Protein AF-A0A0R3M4M0-F1 (afdb_monomer_lite)

pLDDT: mean 73.71, std 22.69, range [36.97, 96.75]

Structure (mmCIF, N/CA/C/O backbone):
data_AF-A0A0R3M4M0-F1
#
_entry.id   AF-A0A0R3M4M0-F1
#
loop_
_atom_site.group_PDB
_atom_site.id
_atom_site.type_symbol
_atom_site.label_atom_id
_atom_site.label_alt_id
_atom_site.label_comp_id
_atom_site.label_asym_id
_atom_site.label_entity_id
_atom_site.label_seq_id
_atom_site.pdbx_PDB_ins_code
_atom_site.Cartn_x
_atom_site.Cartn_y
_atom_site.Cartn_z
_atom_site.occupancy
_atom_site.B_iso_or_equiv
_atom_site.auth_seq_id
_atom_site.auth_comp_id
_atom_site.auth_asym_id
_atom_site.auth_atom_id
_atom_site.pdbx_PDB_model_num
ATOM 1 N N . MET A 1 1 ? 59.024 -7.887 59.916 1.00 42.22 1 MET A N 1
ATOM 2 C CA . MET A 1 1 ? 58.782 -6.902 58.841 1.00 42.22 1 MET A CA 1
ATOM 3 C C . MET A 1 1 ? 57.520 -7.304 58.107 1.00 42.22 1 MET A C 1
ATOM 5 O O . MET A 1 1 ? 57.466 -8.395 57.557 1.00 42.22 1 MET A O 1
ATOM 9 N N . GLN A 1 2 ? 56.494 -6.468 58.199 1.00 48.22 2 GLN A N 1
ATOM 10 C CA . GLN A 1 2 ? 55.148 -6.712 57.698 1.00 48.22 2 GLN A CA 1
ATOM 11 C C . GLN A 1 2 ? 55.030 -6.089 56.304 1.00 48.22 2 GLN A C 1
ATOM 13 O O . GLN A 1 2 ? 55.401 -4.930 56.131 1.00 48.22 2 GLN A O 1
ATOM 18 N N . LYS A 1 3 ? 54.551 -6.839 55.308 1.00 59.31 3 LYS A N 1
ATOM 19 C CA . LYS A 1 3 ? 54.127 -6.266 54.024 1.00 59.31 3 LYS A CA 1
ATOM 20 C C . LYS A 1 3 ? 52.639 -6.526 53.858 1.00 59.31 3 LYS A C 1
ATOM 22 O O . LYS A 1 3 ? 52.214 -7.579 53.400 1.00 59.31 3 LYS A O 1
ATOM 27 N N . VAL A 1 4 ? 51.882 -5.547 54.340 1.00 48.47 4 VAL A N 1
ATOM 28 C CA . VAL A 1 4 ? 50.463 -5.343 54.072 1.00 48.47 4 VAL A CA 1
ATOM 29 C C . VAL A 1 4 ? 50.335 -5.037 52.581 1.00 48.47 4 VAL A C 1
ATOM 31 O O . VAL A 1 4 ? 50.932 -4.075 52.105 1.00 48.47 4 VAL A O 1
ATOM 34 N N . ILE A 1 5 ? 49.594 -5.855 51.839 1.00 59.38 5 ILE A N 1
ATOM 35 C CA . ILE A 1 5 ? 49.074 -5.454 50.531 1.00 59.38 5 ILE A CA 1
ATOM 36 C C . ILE A 1 5 ? 47.599 -5.157 50.771 1.00 59.38 5 ILE A C 1
ATOM 38 O O . ILE A 1 5 ? 46.766 -6.058 50.817 1.00 59.38 5 ILE A O 1
ATOM 42 N N . GLU A 1 6 ? 47.304 -3.881 51.017 1.00 44.44 6 GLU A N 1
ATOM 43 C CA . GLU A 1 6 ? 45.939 -3.372 51.008 1.00 44.44 6 GLU A CA 1
ATOM 44 C C . GLU A 1 6 ? 45.417 -3.478 49.572 1.00 44.44 6 GLU A C 1
ATOM 46 O O . GLU A 1 6 ? 45.796 -2.702 48.695 1.00 44.44 6 GLU A O 1
ATOM 51 N N . LEU A 1 7 ? 44.535 -4.444 49.318 1.00 56.41 7 LEU A N 1
ATOM 52 C CA . LEU A 1 7 ? 43.695 -4.463 48.122 1.00 56.41 7 LEU A CA 1
ATOM 53 C C . LEU A 1 7 ? 42.623 -3.374 48.278 1.00 56.41 7 LEU A C 1
ATOM 55 O O . LEU A 1 7 ? 41.462 -3.644 48.577 1.00 56.41 7 LEU A O 1
ATOM 59 N N . ARG A 1 8 ? 43.037 -2.110 48.133 1.00 41.75 8 ARG A N 1
ATOM 60 C CA . ARG A 1 8 ? 42.129 -0.967 48.041 1.00 41.75 8 ARG A CA 1
ATOM 61 C C . ARG A 1 8 ? 41.450 -1.027 46.676 1.00 41.75 8 ARG A C 1
ATOM 63 O O . ARG A 1 8 ? 42.082 -0.831 45.643 1.00 41.75 8 ARG A O 1
ATOM 70 N N . GLY A 1 9 ? 40.170 -1.375 46.708 1.00 40.97 9 GLY A N 1
ATOM 71 C CA . GLY A 1 9 ? 39.382 -1.693 45.533 1.00 40.97 9 GLY A CA 1
ATOM 72 C C . GLY A 1 9 ? 39.258 -0.564 44.518 1.00 40.97 9 GLY A C 1
ATOM 73 O O . GLY A 1 9 ? 39.108 0.607 44.853 1.00 40.97 9 GLY A O 1
ATOM 74 N N . LEU A 1 10 ? 39.171 -0.973 43.260 1.00 36.97 10 LEU A N 1
ATOM 75 C CA . LEU A 1 10 ? 38.237 -0.369 42.329 1.00 36.97 10 LEU A CA 1
ATOM 76 C C . LEU A 1 10 ? 37.102 -1.368 42.176 1.00 36.97 10 LEU A C 1
ATOM 78 O O . LEU A 1 10 ? 37.153 -2.301 41.384 1.00 36.97 10 LEU A O 1
ATOM 82 N N . LYS A 1 11 ? 36.160 -1.218 43.112 1.00 39.25 11 LYS A N 1
ATOM 83 C CA . LYS A 1 11 ? 34.722 -1.251 42.876 1.00 39.25 11 LYS A CA 1
ATOM 84 C C . LYS A 1 11 ? 34.367 -2.036 41.614 1.00 39.25 11 LYS A C 1
ATOM 86 O O . LYS A 1 11 ? 34.415 -1.505 40.508 1.00 39.25 11 LYS A O 1
ATOM 91 N N . SER A 1 12 ? 33.985 -3.293 41.823 1.00 43.22 12 SER A N 1
ATOM 92 C CA . SER A 1 12 ? 33.070 -3.984 40.926 1.00 43.22 12 SER A CA 1
ATOM 93 C C . SER A 1 12 ? 31.797 -3.142 40.903 1.00 43.22 12 SER A C 1
ATOM 95 O O . SER A 1 12 ? 30.880 -3.334 41.699 1.00 43.22 12 SER A O 1
ATOM 97 N N . GLU A 1 13 ? 31.797 -2.096 40.083 1.00 37.69 13 GLU A N 1
ATOM 98 C CA . GLU A 1 13 ? 30.581 -1.438 39.668 1.00 37.69 13 GLU A CA 1
ATOM 99 C C . GLU A 1 13 ? 29.955 -2.439 38.707 1.00 37.69 13 GLU A C 1
ATOM 101 O O . GLU A 1 13 ? 30.091 -2.371 37.490 1.00 37.69 13 GLU A O 1
ATOM 106 N N . ALA A 1 14 ? 29.285 -3.428 39.304 1.00 48.62 14 ALA A N 1
ATOM 107 C CA . ALA A 1 14 ? 28.029 -3.896 38.774 1.00 48.62 14 ALA A CA 1
ATOM 108 C C . ALA A 1 14 ? 27.149 -2.646 38.667 1.00 48.62 14 ALA A C 1
ATOM 110 O O . ALA A 1 14 ? 26.326 -2.356 39.535 1.00 48.62 14 ALA A O 1
ATOM 111 N N . ALA A 1 15 ? 27.391 -1.854 37.620 1.00 43.03 15 ALA A N 1
ATOM 112 C CA . ALA A 1 15 ? 26.351 -1.086 36.999 1.00 43.03 15 ALA A CA 1
ATOM 113 C C . ALA A 1 15 ? 25.349 -2.160 36.603 1.00 43.03 15 ALA A C 1
ATOM 115 O O . ALA A 1 15 ? 25.484 -2.840 35.590 1.00 43.03 15 ALA A O 1
ATOM 116 N N . SER A 1 16 ? 24.408 -2.396 37.513 1.00 50.34 16 SER A N 1
ATOM 117 C CA . SER A 1 16 ? 23.090 -2.852 37.152 1.00 50.34 16 SER A CA 1
ATOM 118 C C . SER A 1 16 ? 22.627 -1.798 36.161 1.00 50.34 16 SER A C 1
ATOM 120 O O . SER A 1 16 ? 22.101 -0.756 36.550 1.00 50.34 16 SER A O 1
ATOM 122 N N . GLU A 1 17 ? 22.986 -2.007 34.894 1.00 44.66 17 GLU A N 1
ATOM 123 C CA . GLU A 1 17 ? 22.433 -1.271 33.781 1.00 44.66 17 GLU A CA 1
ATOM 124 C C . GLU A 1 17 ? 20.928 -1.338 34.037 1.00 44.66 17 GLU A C 1
ATOM 126 O O . GLU A 1 17 ? 20.406 -2.439 34.277 1.00 44.66 17 GLU A O 1
ATOM 131 N N . PRO A 1 18 ? 20.240 -0.190 34.170 1.00 54.28 18 PRO A N 1
ATOM 132 C CA . PRO A 1 18 ? 18.796 -0.229 34.311 1.00 54.28 18 PRO A CA 1
ATOM 133 C C . PRO A 1 18 ? 18.289 -1.097 33.158 1.00 54.28 18 PRO A C 1
ATOM 135 O O . PRO A 1 18 ? 18.822 -0.940 32.054 1.00 54.28 18 PRO A O 1
ATOM 138 N N . PRO A 1 19 ? 17.354 -2.040 33.394 1.00 58.56 19 PRO A N 1
ATOM 139 C CA . PRO A 1 19 ? 16.847 -2.885 32.323 1.00 58.56 19 PRO A CA 1
ATOM 140 C C . PRO A 1 19 ? 16.489 -1.956 31.172 1.00 58.56 19 PRO A C 1
ATOM 142 O O . PRO A 1 19 ? 15.672 -1.047 31.353 1.00 58.56 19 PRO A O 1
ATOM 145 N N . ALA A 1 20 ? 17.219 -2.090 30.059 1.00 65.94 20 ALA A N 1
ATOM 146 C CA . ALA A 1 20 ? 17.055 -1.219 28.912 1.00 65.94 20 ALA A CA 1
ATOM 147 C C . ALA A 1 20 ? 15.560 -1.202 28.604 1.00 65.94 20 ALA A C 1
ATOM 149 O O . ALA A 1 20 ? 14.957 -2.270 28.473 1.00 65.94 20 ALA A O 1
ATOM 150 N N . ALA A 1 21 ? 14.956 -0.009 28.620 1.00 67.25 21 ALA A N 1
ATOM 151 C CA . ALA A 1 21 ? 13.520 0.121 28.437 1.00 67.25 21 ALA A CA 1
ATOM 152 C C . ALA A 1 21 ? 13.121 -0.677 27.193 1.00 67.25 21 ALA A C 1
ATOM 154 O O . ALA A 1 21 ? 13.758 -0.535 26.144 1.00 67.25 21 ALA A O 1
ATOM 155 N N . ALA A 1 22 ? 12.121 -1.548 27.343 1.00 68.25 22 ALA A N 1
ATOM 156 C CA . ALA A 1 22 ? 11.660 -2.393 26.257 1.00 68.25 22 ALA A CA 1
ATOM 157 C C . ALA A 1 22 ? 11.400 -1.533 25.006 1.00 68.25 22 ALA A C 1
ATOM 159 O O . ALA A 1 22 ? 10.812 -0.448 25.117 1.00 68.25 22 ALA A O 1
ATOM 160 N N . PRO A 1 23 ? 11.869 -1.958 23.820 1.00 74.00 23 PRO A N 1
ATOM 161 C CA . PRO A 1 23 ? 11.663 -1.194 22.601 1.00 74.00 23 PRO A CA 1
ATOM 162 C C . PRO A 1 2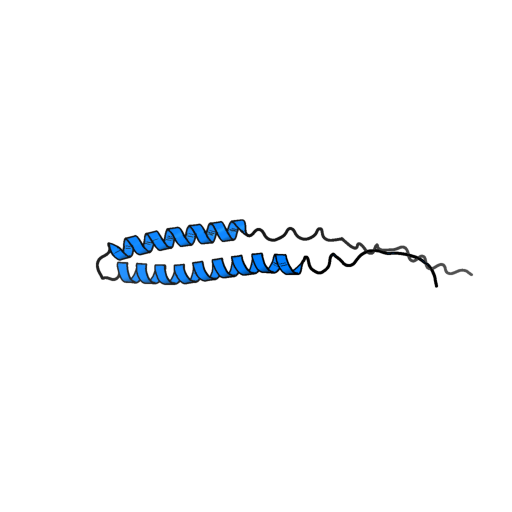3 ? 10.162 -1.060 22.324 1.00 74.00 23 PRO A C 1
ATOM 164 O O . PRO A 1 23 ? 9.463 -2.053 22.141 1.00 74.00 23 PRO A O 1
ATOM 167 N N . SER A 1 24 ? 9.661 0.177 22.270 1.00 82.56 24 SER A N 1
ATOM 168 C CA . SER A 1 24 ? 8.239 0.429 22.015 1.00 82.56 24 SER A CA 1
ATOM 169 C C . SER A 1 24 ? 7.833 -0.017 20.607 1.00 82.56 24 SER A C 1
ATOM 171 O O . SER A 1 24 ? 8.472 0.341 19.615 1.00 82.56 24 SER A O 1
ATOM 173 N N . ILE A 1 25 ? 6.730 -0.764 20.520 1.00 88.88 25 ILE A N 1
ATOM 174 C CA . ILE A 1 25 ? 6.122 -1.213 19.259 1.00 88.88 25 ILE A CA 1
ATOM 175 C C . ILE A 1 25 ? 5.249 -0.132 18.595 1.00 88.88 25 ILE A C 1
ATOM 177 O O . ILE A 1 25 ? 4.994 -0.199 17.392 1.00 88.88 25 ILE A O 1
ATOM 181 N N . GLU A 1 26 ? 4.813 0.884 19.348 1.00 90.25 26 GLU A N 1
ATOM 182 C CA . GLU A 1 26 ? 3.887 1.932 18.888 1.00 90.25 26 GLU A CA 1
ATOM 183 C C . GLU A 1 26 ? 4.364 2.662 17.615 1.00 90.25 26 GLU A C 1
ATOM 185 O O . GLU A 1 26 ? 3.568 2.790 16.678 1.00 90.25 26 GLU A O 1
ATOM 190 N N . PRO A 1 27 ? 5.652 3.048 17.474 1.00 90.19 27 PRO A N 1
ATOM 191 C CA . PRO A 1 27 ? 6.141 3.663 16.241 1.00 90.19 27 PRO A CA 1
ATOM 192 C C . PRO A 1 27 ? 6.008 2.746 15.019 1.00 90.19 27 PRO A C 1
ATOM 194 O O . PRO A 1 27 ? 5.721 3.217 13.919 1.00 90.19 27 PRO A O 1
ATOM 197 N N . ILE A 1 28 ? 6.184 1.431 15.194 1.00 89.81 28 ILE A N 1
ATOM 198 C CA . ILE A 1 28 ? 6.064 0.468 14.091 1.00 89.81 28 ILE A CA 1
ATOM 199 C C . ILE A 1 28 ? 4.605 0.336 13.658 1.00 89.81 28 ILE A C 1
ATOM 201 O O . ILE A 1 28 ? 4.327 0.306 12.460 1.00 89.81 28 ILE A O 1
ATOM 205 N N . LEU A 1 29 ? 3.668 0.311 14.607 1.00 90.62 29 LEU A N 1
ATOM 206 C CA . LEU A 1 29 ? 2.237 0.273 14.299 1.00 90.62 29 LEU A CA 1
ATOM 207 C C . LEU A 1 29 ? 1.791 1.532 13.546 1.00 90.62 29 LEU A C 1
ATOM 209 O O . LEU A 1 29 ? 1.114 1.423 12.525 1.00 90.62 29 LEU A O 1
ATOM 213 N N . ALA A 1 30 ? 2.267 2.711 13.957 1.00 93.62 30 ALA A N 1
ATOM 214 C CA . ALA A 1 30 ? 1.995 3.959 13.245 1.00 93.62 30 ALA A CA 1
ATOM 215 C C . ALA A 1 30 ? 2.502 3.928 11.787 1.00 93.62 30 ALA A C 1
ATOM 217 O O . ALA A 1 30 ? 1.819 4.404 10.872 1.00 93.62 30 ALA A O 1
ATOM 218 N N . VAL A 1 31 ? 3.675 3.329 11.546 1.00 93.19 31 VAL A N 1
ATOM 219 C CA . VAL A 1 31 ? 4.211 3.119 10.190 1.00 93.19 31 VAL A CA 1
ATOM 220 C C . VAL A 1 31 ? 3.347 2.133 9.402 1.00 93.19 31 VAL A C 1
ATOM 222 O O . VAL A 1 31 ? 3.004 2.420 8.257 1.00 93.19 31 VAL A O 1
ATOM 225 N N . VAL A 1 32 ? 2.945 1.007 9.998 1.00 93.94 32 VAL A N 1
ATOM 226 C CA . VAL A 1 32 ? 2.054 0.015 9.365 1.00 93.94 32 VAL A CA 1
ATOM 227 C C . VAL A 1 32 ? 0.737 0.656 8.924 1.00 93.94 32 VAL A C 1
ATOM 229 O O . VAL A 1 32 ? 0.301 0.438 7.789 1.00 93.94 32 VAL A O 1
ATOM 232 N N . ASP A 1 33 ? 0.133 1.488 9.769 1.00 94.75 33 ASP A N 1
ATOM 233 C CA . ASP A 1 33 ? -1.111 2.194 9.454 1.00 94.75 33 ASP A CA 1
ATOM 234 C C . ASP A 1 33 ? -0.923 3.215 8.330 1.00 94.75 33 ASP A C 1
ATOM 236 O O . ASP A 1 33 ? -1.740 3.303 7.409 1.00 94.75 33 ASP A O 1
ATOM 240 N N . SER A 1 34 ? 0.175 3.975 8.369 1.00 94.81 34 SER A N 1
ATOM 241 C CA . SER A 1 34 ? 0.512 4.951 7.329 1.00 94.81 34 SER A CA 1
ATOM 242 C C . SER A 1 34 ? 0.731 4.288 5.964 1.00 94.81 34 SER A C 1
ATOM 244 O O . SER A 1 34 ? 0.161 4.717 4.953 1.00 94.81 34 SER A O 1
ATOM 246 N N . LEU A 1 35 ? 1.494 3.191 5.934 1.00 94.12 35 LEU A N 1
ATOM 247 C CA . LEU A 1 35 ? 1.739 2.403 4.725 1.00 94.12 35 LEU A CA 1
ATOM 248 C C . LEU A 1 35 ? 0.444 1.787 4.188 1.00 94.12 35 LEU A C 1
ATOM 250 O O . LEU A 1 35 ? 0.205 1.830 2.983 1.00 94.12 35 LEU A O 1
ATOM 254 N N . SER A 1 36 ? -0.416 1.271 5.070 1.00 94.69 36 SER A N 1
ATOM 255 C CA . SER A 1 36 ? -1.708 0.693 4.681 1.00 94.69 36 SER A CA 1
ATOM 256 C C . SER A 1 36 ? -2.615 1.735 4.020 1.00 94.69 36 SER A C 1
ATOM 258 O O . SER A 1 36 ? -3.124 1.496 2.926 1.00 94.69 36 SER A O 1
ATOM 260 N N . ARG A 1 37 ? -2.744 2.933 4.611 1.00 96.75 37 ARG A N 1
ATOM 261 C CA . ARG A 1 37 ? -3.520 4.035 4.011 1.00 96.75 37 ARG A CA 1
ATOM 262 C C . ARG A 1 37 ? -2.963 4.473 2.658 1.00 96.75 37 ARG A C 1
ATOM 264 O O . ARG A 1 37 ? -3.721 4.701 1.718 1.00 96.75 37 ARG A O 1
ATOM 271 N N . THR A 1 38 ? -1.641 4.569 2.547 1.00 95.56 38 THR A N 1
ATOM 272 C CA . THR A 1 38 ? -0.977 4.952 1.293 1.00 95.56 38 THR A CA 1
ATOM 273 C C . THR A 1 38 ? -1.228 3.910 0.199 1.00 95.56 38 THR A C 1
ATOM 275 O O . THR A 1 38 ? -1.513 4.262 -0.944 1.00 95.56 38 THR A O 1
ATOM 278 N N . LEU A 1 39 ? -1.209 2.624 0.554 1.00 96.00 39 LEU A N 1
ATOM 279 C CA . LEU A 1 39 ? -1.478 1.524 -0.366 1.00 96.00 39 LEU A CA 1
ATOM 280 C C . LEU A 1 39 ? -2.912 1.556 -0.904 1.00 96.00 39 LEU A C 1
ATOM 282 O O . LEU A 1 39 ? -3.123 1.332 -2.097 1.00 96.00 39 LEU A O 1
ATOM 286 N N . ASP A 1 40 ? -3.891 1.863 -0.054 1.00 96.06 40 ASP A N 1
ATOM 287 C CA . ASP A 1 40 ? -5.284 2.004 -0.483 1.00 96.06 40 ASP A CA 1
ATOM 288 C C . ASP A 1 40 ? -5.507 3.242 -1.362 1.00 96.06 40 ASP A C 1
ATOM 290 O O . ASP A 1 40 ? -6.257 3.172 -2.342 1.00 96.06 40 ASP A O 1
ATOM 294 N N . CYS A 1 41 ? -4.790 4.338 -1.097 1.00 95.44 41 CYS A N 1
ATOM 295 C CA . CYS A 1 41 ? -4.778 5.506 -1.977 1.00 95.44 41 CYS A CA 1
ATOM 296 C C . CYS A 1 41 ? -4.254 5.141 -3.376 1.00 95.44 41 CYS A C 1
ATOM 298 O O . CYS A 1 41 ? -4.942 5.363 -4.372 1.00 95.44 41 CYS A O 1
ATOM 300 N N . ILE A 1 42 ? -3.088 4.488 -3.461 1.00 94.38 42 ILE A N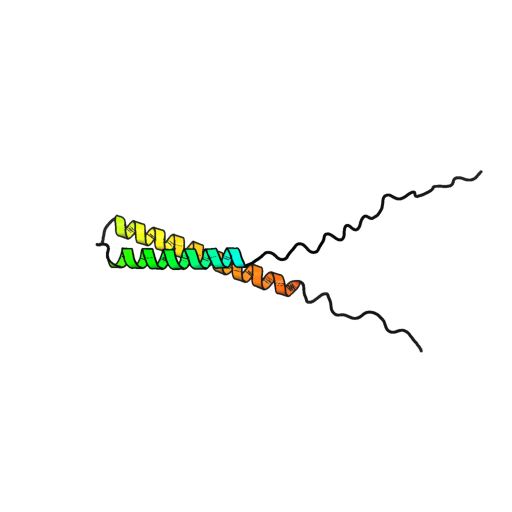 1
ATOM 301 C CA . ILE A 1 42 ? -2.504 4.074 -4.746 1.00 94.38 42 ILE A CA 1
ATOM 302 C C . ILE A 1 42 ? -3.416 3.088 -5.480 1.00 94.38 42 ILE A C 1
ATOM 304 O O . ILE A 1 42 ? -3.619 3.238 -6.680 1.00 94.38 42 ILE A O 1
ATOM 308 N N . LYS A 1 43 ? -4.026 2.121 -4.782 1.00 94.62 43 LYS A N 1
ATOM 309 C CA . LYS A 1 43 ? -5.014 1.210 -5.388 1.00 94.62 43 LYS A CA 1
ATOM 310 C C . LYS A 1 43 ? -6.191 1.961 -6.005 1.00 94.62 43 LYS A C 1
ATOM 312 O O . LYS A 1 43 ? -6.624 1.598 -7.094 1.00 94.62 43 LYS A O 1
ATOM 317 N N . THR A 1 44 ? -6.691 2.986 -5.317 1.00 95.38 44 THR A N 1
ATOM 318 C CA . THR A 1 44 ? -7.789 3.820 -5.818 1.00 95.38 44 THR A CA 1
ATOM 319 C C . THR A 1 44 ? -7.359 4.584 -7.067 1.00 95.38 44 THR A C 1
ATOM 321 O O . THR A 1 44 ? -8.074 4.550 -8.062 1.00 95.38 44 THR A O 1
ATOM 324 N N . MET A 1 45 ? -6.160 5.178 -7.063 1.00 92.62 45 MET A N 1
ATOM 325 C CA . MET A 1 45 ? -5.607 5.842 -8.249 1.00 92.62 45 MET A CA 1
ATOM 326 C C . MET A 1 45 ? -5.436 4.863 -9.421 1.00 92.62 45 MET A C 1
ATOM 328 O O . MET A 1 45 ? -5.899 5.138 -10.521 1.00 92.62 45 MET A O 1
ATOM 332 N N . CYS A 1 46 ? -4.860 3.675 -9.203 1.00 92.38 46 CYS A N 1
ATOM 333 C CA . CYS A 1 46 ? -4.727 2.656 -10.253 1.00 92.38 46 CYS A CA 1
ATOM 334 C C . CYS A 1 46 ? -6.074 2.232 -10.860 1.00 92.38 46 CYS A C 1
ATOM 336 O O . CYS A 1 46 ? -6.111 1.851 -12.027 1.00 92.38 46 CYS A O 1
ATOM 338 N N . ALA A 1 47 ? -7.161 2.257 -10.081 1.00 92.38 47 ALA A N 1
ATOM 339 C CA . ALA A 1 47 ? -8.492 1.889 -10.559 1.00 92.38 47 ALA A CA 1
ATOM 340 C C . ALA A 1 47 ? -9.112 2.955 -11.477 1.00 92.38 47 ALA A C 1
ATOM 342 O O . ALA A 1 47 ? -9.951 2.620 -12.312 1.00 92.38 47 ALA A O 1
ATOM 343 N N . THR A 1 48 ? -8.715 4.221 -11.326 1.00 91.94 48 THR A N 1
ATOM 344 C CA . THR A 1 48 ? -9.229 5.345 -12.123 1.00 91.94 48 THR A CA 1
ATOM 345 C C . THR A 1 48 ? -8.320 5.729 -13.287 1.00 91.94 48 THR A C 1
ATOM 347 O O . THR A 1 48 ? -8.788 6.359 -14.233 1.00 91.94 48 THR A O 1
ATOM 350 N N . GLU A 1 49 ? -7.038 5.364 -13.239 1.00 91.38 49 GLU A N 1
ATOM 351 C CA . GLU A 1 49 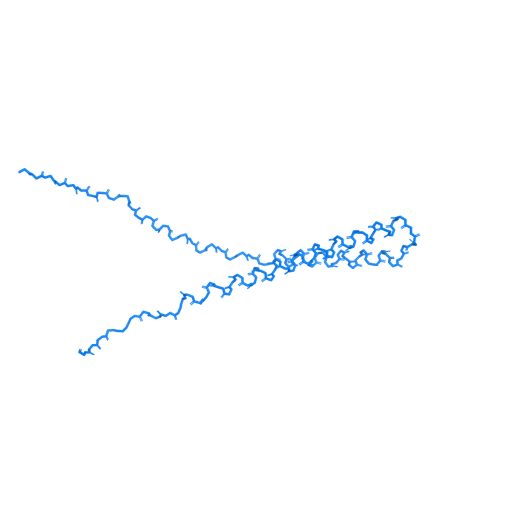? -6.065 5.712 -14.276 1.00 91.38 49 GLU A CA 1
ATOM 352 C C . GLU A 1 49 ? -6.167 4.793 -15.512 1.00 91.38 49 GLU A C 1
ATOM 354 O O . GLU A 1 49 ? -6.208 3.560 -15.380 1.00 91.38 49 GLU A O 1
ATOM 359 N N . PRO A 1 50 ? -6.171 5.356 -16.739 1.00 89.56 50 PRO A N 1
ATOM 360 C CA . PRO A 1 50 ? -6.126 4.563 -17.960 1.00 89.56 50 PRO A CA 1
ATOM 361 C C . PRO A 1 50 ? -4.822 3.759 -18.043 1.00 89.56 50 PRO A C 1
ATOM 363 O O . PRO A 1 50 ? -3.793 4.124 -17.472 1.00 89.56 50 PRO A O 1
AT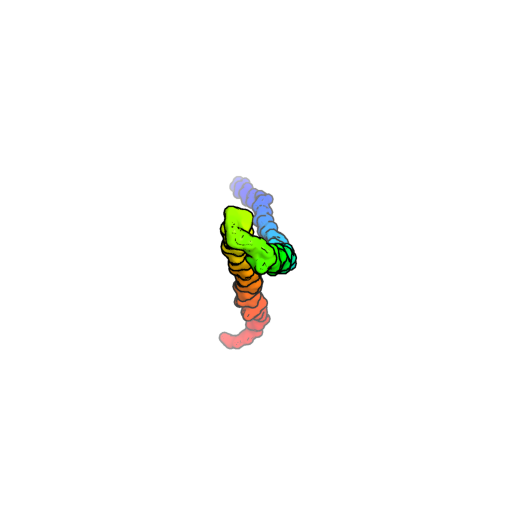OM 366 N N . ASN A 1 51 ? -4.853 2.651 -18.788 1.00 89.56 51 ASN A N 1
ATOM 367 C CA . ASN A 1 51 ? -3.646 1.863 -19.043 1.00 89.56 51 ASN A CA 1
ATOM 368 C C . ASN A 1 51 ? -2.583 2.744 -19.717 1.00 89.56 51 ASN A C 1
ATOM 370 O O . ASN A 1 51 ? -2.855 3.371 -20.742 1.00 89.56 51 ASN A O 1
ATOM 374 N N . GLY A 1 52 ? -1.383 2.782 -19.144 1.00 91.94 52 GLY A N 1
ATOM 375 C CA . GLY A 1 52 ? -0.284 3.594 -19.646 1.00 91.94 52 GLY A CA 1
ATOM 376 C C . GLY A 1 52 ? 0.842 3.770 -18.626 1.00 91.94 52 GLY A C 1
ATOM 377 O O . GLY A 1 52 ? 0.737 3.290 -17.495 1.00 91.94 52 GLY A O 1
ATOM 378 N N . PRO A 1 53 ? 1.896 4.524 -18.988 1.00 93.88 53 PRO A N 1
ATOM 379 C CA . PRO A 1 53 ? 3.129 4.608 -18.200 1.00 93.88 53 PRO A CA 1
ATOM 380 C C . PRO A 1 53 ? 2.929 5.099 -16.761 1.00 93.88 53 PRO A C 1
ATOM 382 O O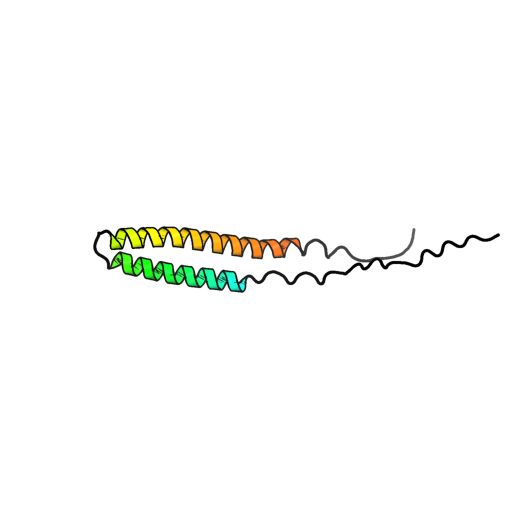 . PRO A 1 53 ? 3.667 4.720 -15.854 1.00 93.88 53 PRO A O 1
ATOM 385 N N . LEU A 1 54 ? 1.927 5.956 -16.538 1.00 93.25 54 LEU A N 1
ATOM 386 C CA . LEU A 1 54 ? 1.594 6.446 -15.204 1.00 93.25 54 LEU A CA 1
ATOM 387 C C . LEU A 1 54 ? 1.005 5.334 -14.334 1.00 93.25 54 LEU A C 1
ATOM 389 O O . LEU A 1 54 ? 1.416 5.177 -13.185 1.00 93.25 54 LEU A O 1
ATOM 393 N N . ARG A 1 55 ? 0.106 4.520 -14.891 1.00 93.94 55 ARG A N 1
ATOM 394 C CA . ARG A 1 55 ? -0.448 3.363 -14.193 1.00 93.94 55 ARG A CA 1
ATOM 395 C C . ARG A 1 55 ? 0.625 2.313 -13.906 1.00 93.94 55 ARG A C 1
ATOM 397 O O . ARG A 1 55 ? 0.680 1.835 -12.778 1.00 93.94 55 ARG A O 1
ATOM 404 N N . ASP A 1 56 ? 1.523 2.034 -14.849 1.00 94.88 56 ASP A N 1
ATOM 405 C CA . ASP A 1 56 ? 2.638 1.093 -14.642 1.00 94.88 56 ASP A CA 1
ATOM 406 C C . ASP A 1 56 ? 3.546 1.541 -13.484 1.00 94.88 56 ASP A C 1
ATOM 408 O O . ASP A 1 56 ? 3.977 0.744 -12.643 1.00 94.88 56 ASP A O 1
ATOM 412 N N . ARG A 1 57 ? 3.794 2.854 -13.390 1.00 95.75 57 ARG A N 1
ATOM 413 C CA . ARG A 1 57 ? 4.541 3.439 -12.275 1.00 95.75 57 ARG A CA 1
ATOM 414 C C . ARG A 1 57 ? 3.788 3.301 -10.954 1.00 95.75 57 ARG A C 1
ATOM 416 O O . ARG A 1 57 ? 4.395 2.907 -9.964 1.00 95.75 57 ARG A O 1
ATOM 423 N N . LEU A 1 58 ? 2.485 3.582 -10.927 1.00 95.19 58 LEU A N 1
ATOM 424 C CA . LEU A 1 58 ? 1.666 3.399 -9.724 1.00 95.19 58 LEU A CA 1
ATOM 425 C C . LEU A 1 58 ? 1.625 1.931 -9.272 1.00 95.19 58 LEU A C 1
ATOM 427 O O . LEU A 1 58 ? 1.697 1.655 -8.077 1.00 95.19 58 LEU A O 1
ATOM 431 N N . GLU A 1 59 ? 1.558 0.984 -10.207 1.00 95.25 59 GLU A N 1
ATOM 432 C CA . GLU A 1 59 ? 1.602 -0.449 -9.906 1.00 95.25 59 GLU A CA 1
ATOM 433 C C . GLU A 1 59 ? 2.974 -0.878 -9.358 1.00 95.25 59 GLU A C 1
ATOM 435 O O . GLU A 1 59 ? 3.038 -1.670 -8.413 1.00 95.25 59 GLU A O 1
ATOM 440 N N . THR A 1 60 ? 4.058 -0.290 -9.871 1.00 96.31 60 THR A N 1
ATOM 441 C CA . THR A 1 60 ? 5.418 -0.482 -9.344 1.00 96.31 60 THR A CA 1
ATOM 442 C C . THR A 1 60 ? 5.540 0.046 -7.912 1.00 96.31 60 THR A C 1
ATOM 444 O O . THR A 1 60 ? 5.983 -0.676 -7.018 1.00 96.31 60 THR A O 1
ATOM 447 N N . GLU A 1 61 ? 5.087 1.277 -7.658 1.00 95.44 61 GLU A N 1
ATOM 448 C CA . GLU A 1 61 ? 5.101 1.862 -6.311 1.00 95.44 61 GLU A CA 1
ATOM 449 C C . GLU A 1 61 ? 4.225 1.065 -5.339 1.00 95.44 61 GLU A C 1
ATOM 451 O O . GLU A 1 61 ? 4.628 0.796 -4.207 1.00 95.44 61 GLU A O 1
ATOM 456 N N . ARG A 1 62 ? 3.057 0.592 -5.791 1.00 95.38 62 ARG A N 1
ATOM 457 C CA . ARG A 1 62 ? 2.200 -0.302 -5.006 1.00 95.38 62 ARG A CA 1
ATOM 458 C C . ARG A 1 62 ? 2.943 -1.576 -4.601 1.00 95.38 62 ARG A C 1
ATOM 460 O O . ARG A 1 62 ? 2.827 -1.987 -3.448 1.00 95.38 62 ARG A O 1
ATOM 467 N N . ALA A 1 63 ? 3.687 -2.205 -5.512 1.00 96.25 63 ALA A N 1
ATOM 468 C CA . ALA A 1 63 ? 4.454 -3.413 -5.208 1.00 96.25 63 ALA A CA 1
ATOM 469 C C . ALA A 1 63 ? 5.553 -3.145 -4.166 1.00 96.25 63 ALA A C 1
ATOM 471 O O . ALA A 1 63 ? 5.661 -3.881 -3.183 1.00 96.25 63 ALA A O 1
ATOM 472 N N . ASN A 1 64 ? 6.301 -2.049 -4.317 1.00 95.88 64 ASN A N 1
ATOM 473 C CA . ASN A 1 64 ? 7.317 -1.629 -3.347 1.00 95.88 64 ASN A CA 1
ATOM 474 C C . ASN A 1 64 ? 6.712 -1.387 -1.958 1.00 95.88 64 ASN A C 1
ATOM 476 O O . ASN A 1 64 ? 7.262 -1.808 -0.938 1.00 95.88 64 ASN A O 1
ATOM 480 N N . LEU A 1 65 ? 5.538 -0.758 -1.913 1.00 95.12 65 LEU A N 1
ATOM 481 C CA . LEU A 1 65 ? 4.850 -0.454 -0.667 1.00 95.12 65 LEU A CA 1
ATOM 482 C C . LEU A 1 65 ? 4.324 -1.714 0.039 1.00 95.12 65 LEU A C 1
ATOM 484 O O . LEU A 1 65 ? 4.393 -1.797 1.265 1.00 95.12 65 LEU A O 1
ATOM 488 N N . VAL A 1 66 ? 3.859 -2.723 -0.712 1.00 96.12 66 VAL A N 1
ATOM 489 C CA . VAL A 1 66 ? 3.502 -4.047 -0.162 1.00 96.12 66 VAL A CA 1
ATOM 490 C C . VAL A 1 66 ? 4.708 -4.692 0.521 1.00 96.12 66 VAL A C 1
ATOM 492 O O . VAL A 1 66 ? 4.572 -5.221 1.626 1.00 96.12 66 VAL A O 1
ATOM 495 N N . ILE A 1 67 ? 5.887 -4.620 -0.105 1.00 95.38 67 ILE A N 1
ATOM 496 C CA . ILE A 1 67 ? 7.134 -5.146 0.468 1.00 95.38 67 ILE A CA 1
ATOM 497 C C . ILE A 1 67 ? 7.472 -4.399 1.766 1.00 95.38 67 ILE A C 1
ATOM 499 O O . ILE A 1 67 ? 7.725 -5.034 2.790 1.00 95.38 67 ILE A O 1
ATOM 503 N N . GLY A 1 68 ? 7.404 -3.064 1.762 1.00 92.06 68 GLY A N 1
ATOM 504 C CA . GLY A 1 68 ? 7.635 -2.246 2.958 1.00 92.06 68 GLY A CA 1
ATOM 505 C C . GLY A 1 68 ? 6.671 -2.571 4.105 1.00 92.06 68 GLY A C 1
ATOM 506 O O . GLY A 1 68 ? 7.098 -2.749 5.246 1.00 92.06 68 GLY A O 1
ATOM 507 N N . LEU A 1 69 ? 5.378 -2.731 3.805 1.00 94.19 69 LEU A N 1
ATOM 508 C CA . LEU A 1 69 ? 4.355 -3.107 4.786 1.00 94.19 69 LEU A CA 1
ATOM 509 C C . LEU A 1 69 ? 4.611 -4.499 5.378 1.00 94.19 69 LEU A C 1
ATOM 511 O O . LEU A 1 69 ? 4.434 -4.703 6.581 1.00 94.19 69 LEU A O 1
ATOM 515 N N . PHE A 1 70 ? 5.041 -5.455 4.551 1.00 95.31 70 PHE A N 1
ATOM 516 C CA . PHE A 1 70 ? 5.416 -6.787 5.016 1.00 95.31 70 PHE A CA 1
ATOM 517 C C . PHE A 1 70 ? 6.587 -6.722 6.003 1.00 95.31 70 PHE A C 1
ATOM 519 O O . PHE A 1 70 ? 6.488 -7.268 7.101 1.00 95.31 70 PHE A O 1
ATOM 526 N N . VAL A 1 71 ? 7.655 -5.996 5.659 1.00 94.88 71 VAL A N 1
ATOM 527 C CA . VAL A 1 71 ? 8.821 -5.820 6.539 1.00 94.88 71 VAL A CA 1
ATOM 528 C C . VAL A 1 71 ? 8.425 -5.152 7.859 1.00 94.88 71 VAL A C 1
ATOM 530 O O . VAL A 1 71 ? 8.824 -5.630 8.920 1.00 94.88 71 VAL A O 1
ATOM 533 N N . ALA A 1 72 ? 7.589 -4.110 7.824 1.00 92.12 72 ALA A N 1
ATOM 534 C CA . ALA A 1 72 ? 7.113 -3.429 9.029 1.00 92.12 72 ALA A CA 1
ATOM 535 C C . ALA A 1 72 ? 6.298 -4.360 9.947 1.00 92.12 72 ALA A C 1
ATOM 537 O O . ALA A 1 72 ? 6.510 -4.381 11.160 1.00 92.12 72 ALA A O 1
ATOM 538 N N . ARG A 1 73 ? 5.418 -5.200 9.384 1.00 91.69 73 ARG A N 1
ATOM 539 C CA . ARG A 1 73 ? 4.681 -6.212 10.163 1.00 91.69 73 ARG A CA 1
ATOM 540 C C . ARG A 1 73 ? 5.596 -7.279 10.749 1.00 91.69 73 ARG A C 1
ATOM 542 O O . ARG A 1 73 ? 5.407 -7.669 11.898 1.00 91.69 73 ARG A O 1
ATOM 549 N N . VAL A 1 74 ? 6.593 -7.740 9.994 1.00 93.00 74 VAL A N 1
ATOM 550 C CA . VAL A 1 74 ? 7.599 -8.677 10.515 1.00 93.00 74 VAL A CA 1
ATOM 551 C C . VAL A 1 74 ? 8.363 -8.042 11.673 1.00 93.00 74 VAL A C 1
ATOM 553 O O . VAL A 1 74 ? 8.519 -8.689 12.704 1.00 93.00 74 VAL A O 1
ATOM 556 N N . ALA A 1 75 ? 8.772 -6.778 11.558 1.00 89.12 75 ALA A N 1
ATOM 557 C CA . ALA A 1 75 ? 9.435 -6.058 12.642 1.00 89.12 75 ALA A CA 1
ATOM 558 C C . ALA A 1 75 ? 8.549 -5.963 13.898 1.00 89.12 75 ALA A C 1
ATOM 560 O O . ALA A 1 75 ? 9.016 -6.281 14.990 1.00 89.12 75 ALA A O 1
ATOM 561 N N . ALA A 1 76 ? 7.261 -5.635 13.744 1.00 87.94 76 ALA A N 1
ATOM 562 C CA . ALA A 1 76 ? 6.299 -5.618 14.849 1.00 87.94 76 ALA A CA 1
ATOM 563 C C . ALA A 1 76 ? 6.185 -6.991 15.540 1.00 87.94 76 ALA A C 1
ATOM 565 O O . ALA A 1 76 ? 6.269 -7.079 16.763 1.00 87.94 76 ALA A O 1
ATOM 566 N N . MET A 1 77 ? 6.071 -8.077 14.764 1.00 89.81 77 MET A N 1
ATOM 567 C CA . MET A 1 77 ? 6.031 -9.441 15.309 1.00 89.81 77 MET A CA 1
ATOM 568 C C . MET A 1 77 ? 7.323 -9.815 16.048 1.00 89.81 77 MET A C 1
ATOM 570 O O . MET A 1 77 ? 7.271 -10.492 17.071 1.00 89.81 77 MET A O 1
ATOM 574 N N . ARG A 1 78 ? 8.490 -9.376 15.557 1.00 86.62 78 ARG A N 1
ATOM 575 C CA . ARG A 1 78 ? 9.781 -9.640 16.210 1.00 86.62 78 ARG A CA 1
ATOM 576 C C . ARG A 1 78 ? 9.917 -8.903 17.536 1.00 86.62 78 ARG A C 1
ATOM 578 O O . ARG A 1 78 ? 10.372 -9.521 18.493 1.00 86.62 78 ARG A O 1
ATOM 585 N N . LEU A 1 79 ? 9.492 -7.641 17.609 1.00 79.56 79 LEU A N 1
ATOM 586 C CA . LEU A 1 79 ? 9.478 -6.900 18.873 1.00 79.56 79 LEU A CA 1
ATOM 587 C C . LEU A 1 79 ? 8.496 -7.517 19.873 1.00 79.56 79 LEU A C 1
ATOM 589 O O . LEU A 1 79 ? 8.866 -7.750 21.017 1.00 79.56 79 LEU A O 1
ATOM 593 N N . SER A 1 80 ? 7.300 -7.903 19.419 1.00 73.38 80 SER A N 1
ATOM 594 C CA . SER A 1 80 ? 6.320 -8.586 20.272 1.00 73.38 80 SER A CA 1
ATOM 595 C C . SER A 1 80 ? 6.806 -9.954 20.777 1.00 73.38 80 SER A C 1
ATOM 597 O O . SER A 1 80 ? 6.447 -10.355 21.879 1.00 73.38 80 SER A O 1
ATOM 599 N N . SER A 1 81 ? 7.624 -10.673 19.999 1.00 61.94 81 SER A N 1
ATOM 600 C CA . SER A 1 81 ? 8.199 -11.965 20.398 1.00 61.94 81 SER A CA 1
ATOM 601 C C . SER A 1 81 ? 9.426 -11.834 21.308 1.00 61.94 81 SER A C 1
ATOM 603 O O . SER A 1 81 ? 9.700 -12.761 22.068 1.00 61.94 81 SER A O 1
ATOM 605 N N . GLY A 1 82 ? 10.171 -10.726 21.233 1.00 56.25 82 GLY A N 1
ATOM 606 C CA . GLY A 1 82 ? 11.328 -10.458 22.096 1.00 56.25 82 GLY A CA 1
ATOM 607 C C . GLY A 1 82 ? 10.944 -10.222 23.559 1.00 56.25 82 GLY A C 1
ATOM 608 O O . GLY A 1 82 ? 11.694 -10.603 24.453 1.00 56.25 82 GLY A O 1
ATOM 609 N N . GLU A 1 83 ? 9.740 -9.697 23.796 1.00 50.34 83 GLU A N 1
ATOM 610 C CA . GLU A 1 83 ? 9.157 -9.501 25.131 1.00 50.34 83 GLU A CA 1
ATOM 611 C C . GLU A 1 83 ? 8.925 -10.836 25.876 1.00 50.34 83 GLU A C 1
ATOM 613 O O . GLU A 1 83 ? 9.003 -10.906 27.098 1.00 50.34 83 GLU A O 1
ATOM 618 N N . GLN A 1 84 ? 8.687 -11.934 25.147 1.00 45.03 84 GLN A N 1
ATOM 619 C CA . GLN A 1 84 ? 8.302 -13.230 25.724 1.00 45.03 84 GLN A CA 1
ATOM 620 C C . GLN A 1 84 ? 9.495 -14.065 26.233 1.00 45.03 84 GLN A C 1
ATOM 622 O O . GLN A 1 84 ? 9.303 -15.045 26.949 1.00 45.03 84 GLN A O 1
ATOM 627 N N . ALA A 1 85 ? 10.732 -13.682 25.896 1.00 45.09 85 ALA A N 1
ATOM 628 C CA . ALA A 1 85 ? 11.945 -14.372 26.347 1.00 45.09 85 ALA A CA 1
ATOM 629 C C . ALA A 1 85 ? 12.518 -13.816 27.666 1.00 45.09 85 ALA A C 1
ATOM 631 O O . ALA A 1 85 ? 13.333 -14.485 28.301 1.00 45.09 85 ALA A O 1
ATOM 632 N N . ALA A 1 86 ? 12.094 -12.623 28.096 1.00 46.09 86 ALA A N 1
ATOM 633 C CA . ALA A 1 86 ? 12.592 -11.984 29.316 1.00 46.09 86 ALA A CA 1
ATOM 634 C C . ALA A 1 86 ? 11.881 -12.461 30.601 1.00 46.09 86 ALA A C 1
ATOM 636 O O . ALA A 1 86 ? 12.430 -12.306 31.689 1.00 46.09 86 ALA A O 1
ATOM 637 N N . ASP A 1 87 ? 10.709 -13.096 30.491 1.00 42.00 87 ASP A N 1
ATOM 638 C CA . ASP A 1 87 ? 9.864 -13.443 31.649 1.00 42.00 87 ASP A CA 1
ATOM 639 C C . ASP A 1 87 ? 10.014 -14.899 32.151 1.00 42.00 87 ASP A C 1
ATOM 641 O O . ASP A 1 87 ? 9.427 -15.290 33.155 1.00 42.00 87 ASP A O 1
ATOM 645 N N . VAL A 1 88 ? 10.836 -15.741 31.506 1.00 49.53 88 VAL A N 1
ATOM 646 C CA . VAL A 1 88 ? 11.015 -17.150 31.940 1.00 49.53 88 VAL A CA 1
ATOM 647 C C . VAL A 1 88 ? 12.143 -17.322 32.974 1.00 49.53 88 VAL A C 1
ATOM 649 O O . VAL A 1 88 ? 12.243 -18.365 33.615 1.00 49.53 88 VAL A O 1
ATOM 652 N N . SER A 1 89 ? 12.963 -16.294 33.224 1.00 41.06 89 SER A N 1
ATOM 653 C CA . SER A 1 89 ? 14.098 -16.370 34.164 1.00 41.06 89 SER A CA 1
ATOM 654 C C . SER A 1 89 ? 13.885 -15.603 35.480 1.00 41.06 89 SER A C 1
ATOM 656 O O . SER A 1 89 ? 14.859 -15.205 36.119 1.00 41.06 89 SER A O 1
ATOM 658 N N . ALA A 1 90 ? 12.635 -15.383 35.901 1.00 46.19 90 ALA A N 1
ATOM 659 C CA . ALA A 1 90 ? 12.320 -14.635 37.124 1.00 46.19 90 ALA A CA 1
ATOM 660 C C . ALA A 1 90 ? 11.344 -15.346 38.080 1.00 46.19 90 ALA A C 1
ATOM 662 O O . ALA A 1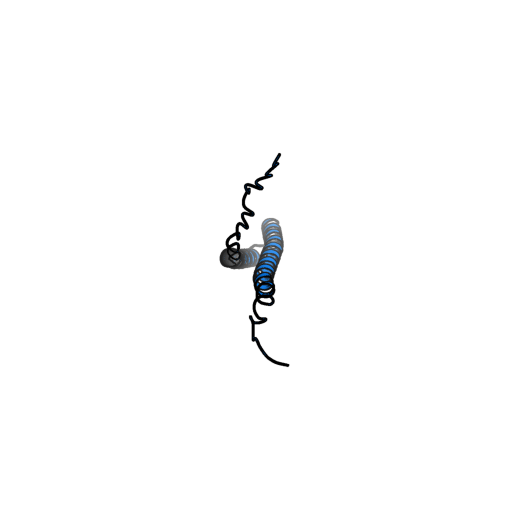 90 ? 10.752 -14.696 38.938 1.00 46.19 90 ALA A O 1
ATOM 663 N N . ASN A 1 91 ? 11.176 -16.674 37.990 1.00 44.28 91 ASN A N 1
ATOM 664 C CA . ASN A 1 91 ? 10.374 -17.391 38.985 1.00 44.28 91 ASN A CA 1
ATOM 665 C C . ASN A 1 91 ? 10.886 -18.800 39.313 1.00 44.28 91 ASN A C 1
ATOM 667 O O . ASN A 1 91 ? 10.258 -19.813 39.016 1.00 44.28 91 ASN A O 1
ATOM 671 N N . SER A 1 92 ? 12.020 -18.863 40.003 1.00 41.34 92 SER A N 1
ATOM 672 C CA . SER A 1 92 ? 12.349 -20.011 40.852 1.00 41.34 92 SER A CA 1
ATOM 673 C C . SER A 1 92 ? 12.962 -19.518 42.164 1.00 41.34 92 SER A C 1
ATOM 675 O O . SER A 1 92 ? 14.171 -19.531 42.354 1.00 41.34 92 SER A O 1
ATOM 677 N N . ASN A 1 93 ? 12.059 -18.998 43.002 1.00 39.31 93 ASN A N 1
ATOM 678 C CA . ASN A 1 93 ? 11.999 -19.002 44.470 1.00 39.31 93 ASN A CA 1
ATOM 679 C C . ASN A 1 93 ? 13.305 -19.016 45.299 1.00 39.31 93 ASN A C 1
ATOM 681 O O . ASN A 1 93 ? 14.065 -19.981 45.320 1.00 39.31 93 ASN A O 1
ATOM 685 N N . LEU A 1 94 ? 13.448 -17.962 46.109 1.00 48.06 94 LEU A N 1
ATOM 686 C CA . LEU A 1 94 ? 14.319 -17.836 47.288 1.00 48.06 94 LEU A CA 1
ATOM 687 C C . LEU A 1 94 ? 13.785 -18.688 48.486 1.00 48.06 94 LEU A C 1
ATOM 689 O O . LEU A 1 94 ? 12.718 -19.290 48.381 1.00 48.06 94 LEU A O 1
ATOM 693 N N . PRO A 1 95 ? 14.526 -18.810 49.610 1.00 52.19 95 PRO A N 1
ATOM 694 C CA . PRO A 1 95 ? 14.931 -20.073 50.223 1.00 52.19 95 PRO A CA 1
ATOM 695 C C . PRO A 1 95 ? 14.012 -20.534 51.367 1.00 52.19 95 PRO A C 1
ATOM 697 O O . PRO A 1 95 ? 13.486 -19.717 52.120 1.00 52.19 95 PRO A O 1
ATOM 700 N N . LEU A 1 96 ? 13.921 -21.850 51.592 1.00 39.19 96 LEU A N 1
ATOM 701 C CA . LEU A 1 96 ? 13.482 -22.400 52.878 1.00 39.19 96 LEU A CA 1
ATOM 702 C C . LEU A 1 96 ? 14.594 -23.230 53.518 1.00 39.19 96 LEU A C 1
ATOM 704 O O . LEU A 1 96 ? 15.101 -24.196 52.954 1.00 39.19 96 LEU A O 1
ATOM 708 N N . ALA A 1 97 ? 14.953 -22.819 54.728 1.00 48.03 97 ALA A N 1
ATOM 709 C CA . ALA A 1 97 ? 15.816 -23.544 55.633 1.00 48.03 97 ALA A CA 1
ATOM 710 C C . ALA A 1 97 ? 15.096 -24.745 56.281 1.00 48.03 97 ALA A C 1
ATOM 712 O O . ALA A 1 97 ? 13.905 -24.670 56.578 1.00 48.03 97 ALA A O 1
ATOM 713 N N . ARG A 1 98 ? 15.925 -25.730 56.665 1.00 48.78 98 ARG A N 1
ATOM 714 C CA . ARG A 1 98 ? 15.877 -26.581 57.876 1.00 48.78 98 ARG A CA 1
ATOM 715 C C . ARG A 1 98 ? 15.461 -28.066 57.749 1.00 48.78 98 ARG A C 1
ATOM 717 O O . ARG A 1 98 ? 14.340 -28.393 57.392 1.00 48.78 98 ARG A O 1
ATOM 724 N N . GLN A 1 99 ? 16.370 -28.874 58.315 1.00 38.50 99 GLN A N 1
ATOM 725 C CA . GLN A 1 99 ? 16.226 -30.127 59.080 1.00 38.50 99 GLN A CA 1
ATOM 726 C C . GLN A 1 99 ? 16.239 -31.488 58.362 1.00 38.50 99 GLN A C 1
ATOM 728 O O . GLN A 1 99 ? 15.393 -31.790 57.528 1.00 38.50 99 GLN A O 1
ATOM 733 N N . GLY A 1 100 ? 17.193 -32.316 58.812 1.00 39.88 100 GLY A N 1
ATOM 734 C CA . GLY A 1 100 ? 17.437 -33.713 58.467 1.00 39.88 100 GLY A CA 1
ATOM 735 C C . GLY A 1 100 ? 18.869 -34.081 58.810 1.00 39.88 100 GLY A C 1
ATOM 736 O O . GLY A 1 100 ? 19.640 -34.271 57.850 1.00 39.88 100 GLY A O 1
#

Organism: NCBI:txid1518501

Secondary structure (DSSP, 8-state):
-------------------PPPPPSHHHHHHHHHHHHHHHHHHHHHHHSPSSHHHHHHHHHHHHHHHHHHHHHHHHHHHHHHGGGSSTTS-S--------

Radius of gyration: 28.46 Å; chains: 1; bounding box: 68×40×79 Å

Sequence (100 aa):
MQKVIELRGLKSEAASEPPAAAPSIEPILAVVDSLSRTLDCIKTMCATEPNGPLRDRLETERANLVIGLFVARVAAMRLSSGEQAADVSANSNLPLARQG

Foldseek 3Di:
DDDDDPCPDDDPPPPPVPPPPQPDLVVLVVVLVVLVVVLVVLVVVLVPDDDDDVNVVSVVVSVVSVVVNVVSVVVSVVSVVVVVVVPPPPDDDDDDDDDD